Protein AF-A0AAW1JJ32-F1 (afdb_monomer_lite)

Sequence (176 aa):
MSKRIRRSDEEIRDAVEAVINQNLSVRKAAKDTGISKSLL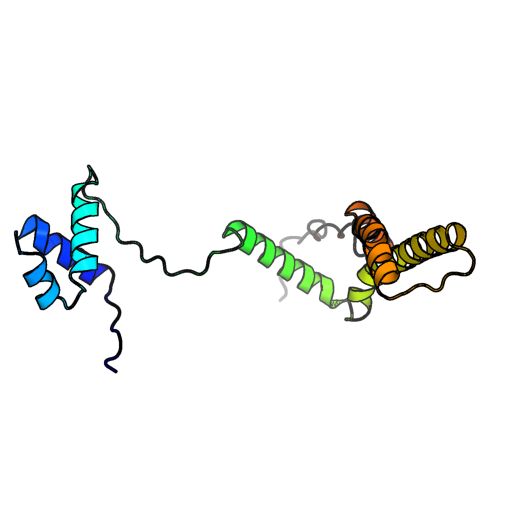ADLVKRFKNDPDNNFTYVRNIGNQKTFTTDQEKLLVSYLKITSKMCFGLTTIQTREPLDVAVYGPFKSRYKQAMNNWLTCNPGKTVTLYEVAEFVNPAFSESFKISTIYSGFQKTGIYPCPRPVETLQLKDGQNWD

Structure (mmCIF, N/CA/C/O backbone):
data_AF-A0AAW1JJ32-F1
#
_entry.id   AF-A0AAW1JJ32-F1
#
loop_
_atom_site.group_PDB
_atom_site.id
_atom_site.type_symbol
_atom_site.label_atom_id
_atom_site.label_alt_id
_atom_site.label_comp_id
_atom_site.label_asym_id
_atom_site.label_entity_id
_atom_site.label_seq_id
_atom_site.pdbx_PDB_ins_code
_atom_site.Cartn_x
_atom_site.Cartn_y
_atom_site.Cartn_z
_atom_site.occupancy
_atom_site.B_iso_or_equiv
_atom_site.auth_seq_id
_atom_site.auth_comp_id
_atom_site.auth_asym_id
_atom_site.auth_atom_id
_atom_site.pdbx_PDB_model_num
ATOM 1 N N . MET A 1 1 ? -34.135 11.928 13.007 1.00 48.22 1 MET A N 1
ATOM 2 C CA . MET A 1 1 ? -33.184 11.448 14.038 1.00 48.22 1 MET A CA 1
ATOM 3 C C . MET A 1 1 ? -32.503 12.650 14.670 1.00 48.22 1 MET A C 1
ATOM 5 O O . MET A 1 1 ? -32.076 13.523 13.926 1.00 48.22 1 MET A O 1
ATOM 9 N N . SER A 1 2 ? -32.423 12.724 16.004 1.00 69.31 2 SER A N 1
ATOM 10 C CA . SER A 1 2 ? -31.663 13.791 16.675 1.00 69.31 2 SER A CA 1
ATOM 11 C C . SER A 1 2 ? -30.189 13.711 16.268 1.00 69.31 2 SER A C 1
ATOM 13 O O . SER A 1 2 ? -29.611 12.620 16.226 1.00 69.31 2 SER A O 1
ATOM 15 N N . LYS A 1 3 ? -29.589 14.850 15.913 1.00 66.56 3 LYS A N 1
ATOM 16 C CA . LYS A 1 3 ? -28.184 14.918 15.503 1.00 66.56 3 LYS A CA 1
ATOM 17 C C . LYS A 1 3 ? -27.323 14.529 16.707 1.00 66.56 3 LYS A C 1
ATOM 19 O O . LYS A 1 3 ? -27.445 15.131 17.769 1.00 66.56 3 LYS A O 1
ATOM 24 N N . ARG A 1 4 ? -26.453 13.523 16.561 1.00 67.12 4 ARG A N 1
ATOM 25 C CA . ARG A 1 4 ? -25.478 13.174 17.608 1.00 67.12 4 ARG A CA 1
ATOM 26 C C . ARG A 1 4 ? -24.549 14.372 17.835 1.00 67.12 4 ARG A C 1
ATOM 28 O O . ARG A 1 4 ? -23.718 14.669 16.979 1.00 67.12 4 ARG A O 1
AT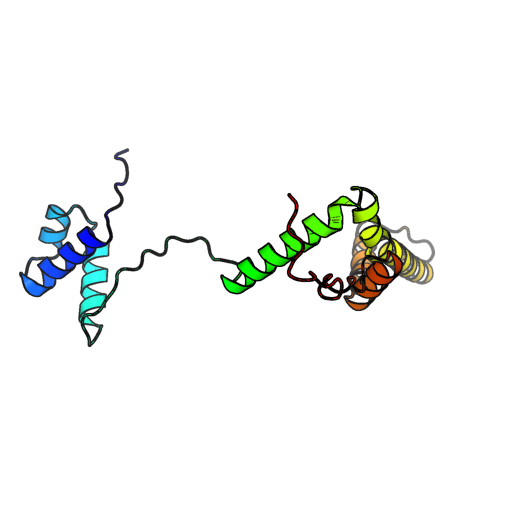OM 35 N N . ILE A 1 5 ? -24.708 15.053 18.966 1.00 79.31 5 ILE A N 1
ATOM 36 C CA . ILE A 1 5 ? -23.838 16.156 19.386 1.00 79.31 5 ILE A CA 1
ATOM 37 C C . ILE A 1 5 ? -22.554 15.554 19.958 1.00 79.31 5 ILE A C 1
ATOM 39 O O . ILE A 1 5 ? -22.601 14.688 20.832 1.00 79.31 5 ILE A O 1
ATOM 43 N N . ARG A 1 6 ? -21.404 15.988 19.435 1.00 78.12 6 ARG A N 1
ATOM 44 C CA . ARG A 1 6 ? -20.089 15.632 19.979 1.00 78.12 6 ARG A CA 1
ATOM 45 C C . ARG A 1 6 ? -19.749 16.611 21.095 1.00 78.12 6 ARG A C 1
ATOM 47 O O . ARG A 1 6 ? -19.836 17.813 20.875 1.00 78.12 6 ARG A O 1
ATOM 54 N N . ARG A 1 7 ? -19.364 16.078 22.251 1.00 84.00 7 ARG A N 1
ATOM 55 C CA . ARG A 1 7 ? -18.931 16.857 23.414 1.00 84.00 7 ARG A CA 1
ATOM 56 C C . ARG A 1 7 ? -17.440 17.165 23.336 1.00 84.00 7 ARG A C 1
ATOM 58 O O . ARG A 1 7 ? -16.696 16.399 22.707 1.00 84.00 7 ARG A O 1
ATOM 65 N N . SER A 1 8 ? -17.042 18.304 23.893 1.00 85.69 8 SER A N 1
ATOM 66 C CA . SER A 1 8 ? -15.641 18.722 23.942 1.00 85.69 8 SER A CA 1
ATOM 67 C C . SER A 1 8 ? -14.871 17.918 24.996 1.00 85.69 8 SER A C 1
ATOM 69 O O . SER A 1 8 ? -15.468 17.229 25.827 1.00 85.69 8 SER A O 1
ATOM 71 N N . ASP A 1 9 ? -13.539 17.943 24.928 1.00 84.88 9 ASP A N 1
ATOM 72 C CA . ASP A 1 9 ? -12.713 17.186 25.876 1.00 84.88 9 ASP A CA 1
ATOM 73 C C . ASP A 1 9 ? -12.750 17.827 27.274 1.00 84.88 9 ASP A C 1
ATOM 75 O O . ASP A 1 9 ? -12.646 17.125 28.280 1.00 84.88 9 ASP A O 1
ATOM 79 N N . GLU A 1 10 ? -12.980 19.141 27.336 1.00 87.00 10 GLU A N 1
ATOM 80 C CA . GLU A 1 10 ? -13.188 19.909 28.564 1.00 87.00 10 GLU A CA 1
ATOM 81 C C . GLU A 1 10 ? -14.497 19.502 29.253 1.00 87.00 10 GLU A C 1
ATOM 83 O O . GLU A 1 10 ? -14.471 19.094 30.410 1.00 87.00 10 GLU A O 1
ATOM 88 N N . GLU A 1 11 ? -15.620 19.468 28.522 1.00 88.56 11 GLU A N 1
ATOM 89 C CA . GLU A 1 11 ? -16.927 19.061 29.071 1.00 88.56 11 GLU A CA 1
ATOM 90 C C . GLU A 1 11 ? -16.899 17.642 29.668 1.00 88.56 11 GLU A C 1
ATOM 92 O O . GLU A 1 11 ? -17.582 17.342 30.649 1.00 88.56 11 GLU A O 1
ATOM 97 N N . ILE A 1 12 ? -16.123 16.740 29.060 1.00 88.69 12 ILE A N 1
ATOM 98 C CA . ILE A 1 12 ? -15.965 15.360 29.530 1.00 88.69 12 ILE A CA 1
ATOM 99 C C . ILE A 1 12 ? -15.105 15.309 30.797 1.00 88.69 12 ILE A C 1
ATOM 101 O O . ILE A 1 12 ? -15.407 14.522 31.697 1.00 88.69 12 ILE A O 1
ATOM 105 N N . ARG A 1 13 ? -14.058 16.140 30.882 1.00 88.44 13 ARG A N 1
ATOM 106 C CA . ARG A 1 13 ? -13.200 16.250 32.069 1.00 88.44 13 ARG A CA 1
ATOM 107 C C . ARG A 1 13 ? -13.993 16.779 33.266 1.00 88.44 13 ARG A C 1
ATOM 109 O O . ARG A 1 13 ? -13.994 16.123 34.307 1.00 88.44 13 ARG A O 1
ATOM 116 N N . ASP A 1 14 ? -14.740 17.864 33.084 1.00 89.44 14 ASP A N 1
ATOM 117 C CA . ASP A 1 14 ? -15.556 18.479 34.139 1.00 89.44 14 ASP A CA 1
ATOM 118 C C . ASP A 1 14 ? -16.593 17.490 34.698 1.00 89.44 14 ASP A C 1
ATOM 120 O O . ASP A 1 14 ? -16.814 17.395 35.907 1.00 89.44 14 ASP A O 1
ATOM 124 N N . ALA A 1 15 ? -17.196 16.677 33.823 1.00 90.44 15 ALA A N 1
ATOM 125 C CA . ALA A 1 15 ? -18.160 15.654 34.216 1.00 90.44 15 ALA A CA 1
ATOM 126 C C . ALA A 1 15 ? -17.548 14.554 35.102 1.00 90.44 15 ALA A C 1
ATOM 128 O O . ALA A 1 15 ? -18.209 14.059 36.019 1.00 90.44 15 ALA A O 1
ATOM 129 N N . VAL A 1 16 ? -16.308 14.140 34.820 1.00 89.81 16 VAL A N 1
ATOM 130 C CA . VAL A 1 16 ? -15.585 13.132 35.614 1.00 89.81 16 VAL A CA 1
ATOM 131 C C . VAL A 1 16 ? -15.190 13.714 36.968 1.00 89.81 16 VAL A C 1
ATOM 133 O O . VAL A 1 16 ? -15.389 13.063 37.996 1.00 89.81 16 VAL A O 1
ATOM 136 N N . GLU A 1 17 ? -14.706 14.955 36.979 1.00 88.19 17 GLU A N 1
ATOM 137 C CA . GLU A 1 17 ? -14.321 15.656 38.201 1.00 88.19 17 GLU A CA 1
ATOM 138 C C . GLU A 1 17 ? -15.514 15.845 39.147 1.00 88.19 17 GLU A C 1
ATOM 140 O O . GLU A 1 17 ? -15.420 15.558 40.341 1.00 88.19 17 GLU A O 1
ATOM 145 N N . ALA A 1 18 ? -16.681 16.212 38.615 1.00 89.69 18 ALA A N 1
ATOM 146 C CA . ALA A 1 18 ? -17.909 16.354 39.392 1.00 89.69 18 ALA A CA 1
ATOM 147 C C . ALA A 1 18 ? -18.360 15.030 40.056 1.00 89.69 18 ALA A C 1
ATOM 149 O O . ALA A 1 18 ? -18.949 15.031 41.138 1.00 89.69 18 ALA A O 1
ATOM 150 N N . VAL A 1 19 ? -18.060 13.873 39.457 1.00 89.88 19 VAL A N 1
ATOM 151 C CA . VAL A 1 19 ? -18.373 12.563 40.058 1.00 89.88 19 VAL A CA 1
ATOM 152 C C . VAL A 1 19 ? -17.399 12.201 41.183 1.00 89.88 19 VAL A C 1
ATOM 154 O O . VAL A 1 19 ? -17.819 11.620 42.182 1.00 89.88 19 VAL A O 1
ATOM 157 N N . ILE A 1 20 ? -16.113 12.520 41.030 1.00 85.94 20 ILE A N 1
ATOM 158 C CA . ILE A 1 20 ? -15.063 12.126 41.981 1.00 85.94 20 ILE A CA 1
ATOM 159 C C . ILE A 1 20 ? -14.988 13.113 43.150 1.00 85.94 20 ILE A C 1
ATOM 161 O O . ILE A 1 20 ? -15.044 12.690 44.302 1.00 85.94 20 ILE A O 1
ATOM 165 N N . ASN A 1 21 ? -14.925 14.413 42.858 1.00 84.19 21 ASN A N 1
ATOM 166 C CA . ASN A 1 21 ? -14.688 15.464 43.849 1.00 84.19 21 ASN A CA 1
ATOM 167 C C . ASN A 1 21 ? -15.985 15.935 44.521 1.00 84.19 21 ASN A C 1
ATOM 169 O O . ASN A 1 21 ? -15.999 16.189 45.722 1.00 84.19 21 ASN A O 1
ATOM 173 N N . GLN A 1 22 ? -17.093 16.024 43.773 1.00 81.19 22 GLN A N 1
ATOM 174 C CA . GLN A 1 22 ? -18.386 16.505 44.297 1.00 81.19 22 GLN A CA 1
ATOM 175 C C . GLN A 1 22 ? -19.335 15.362 44.708 1.00 81.19 22 GLN A C 1
ATOM 177 O O . GLN A 1 22 ? -20.484 15.607 45.077 1.00 81.19 22 GLN A O 1
ATOM 182 N N . ASN A 1 23 ? -18.863 14.109 44.648 1.00 82.25 23 ASN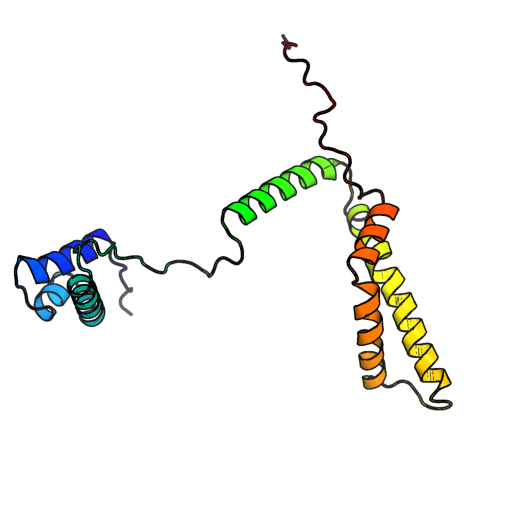 A N 1
ATOM 183 C CA . ASN A 1 23 ? -19.582 12.890 45.042 1.00 82.25 23 ASN A CA 1
ATOM 184 C C . ASN A 1 23 ? -20.966 12.720 44.369 1.00 82.25 23 ASN A C 1
ATOM 186 O O . ASN A 1 23 ? -21.901 12.144 44.936 1.00 82.25 23 ASN A O 1
ATOM 190 N N . LEU A 1 24 ? -21.128 13.239 43.146 1.00 85.38 24 LEU A N 1
ATOM 191 C CA . LEU A 1 24 ? -22.357 13.081 42.371 1.00 85.38 24 LEU A CA 1
ATOM 192 C C . LEU A 1 24 ? -22.483 11.653 41.832 1.00 85.38 24 LEU A C 1
ATOM 194 O O . LEU A 1 24 ? -21.525 11.042 41.362 1.00 85.38 24 LEU A O 1
ATOM 198 N N . SER A 1 25 ? -23.710 11.122 41.809 1.00 90.31 25 SER A N 1
ATOM 199 C CA . SER A 1 25 ? -23.947 9.832 41.154 1.00 90.31 25 SER A CA 1
ATOM 200 C C . SER A 1 25 ? -23.684 9.931 39.645 1.00 90.31 25 SER A C 1
ATOM 202 O O . SER A 1 25 ? -24.125 10.878 38.990 1.00 90.31 25 SER A O 1
ATOM 204 N N . VAL A 1 26 ? -23.063 8.897 39.064 1.00 90.88 26 VAL A N 1
ATOM 205 C CA . VAL A 1 26 ? -22.771 8.816 37.615 1.00 90.88 26 VAL A CA 1
ATOM 206 C C . VAL A 1 26 ? -24.021 9.065 36.761 1.00 90.88 26 VAL A C 1
ATOM 208 O O . VAL A 1 26 ? -23.949 9.657 35.690 1.00 90.88 26 VAL A O 1
ATOM 211 N N . ARG A 1 27 ? -25.199 8.634 37.235 1.00 91.31 27 ARG A N 1
ATOM 212 C CA . ARG A 1 27 ? -26.474 8.838 36.528 1.00 91.31 27 ARG A CA 1
ATOM 213 C C . ARG A 1 27 ? -26.903 10.306 36.508 1.00 91.31 27 ARG A C 1
ATOM 215 O O . ARG A 1 27 ? -27.434 10.747 35.495 1.00 91.31 27 ARG A O 1
ATOM 222 N N . LYS A 1 28 ? -26.684 11.033 37.608 1.00 93.62 28 LYS A N 1
ATOM 223 C CA . LYS A 1 28 ? -27.014 12.459 37.725 1.00 93.62 28 LYS A CA 1
ATOM 224 C C . LYS A 1 28 ? -26.086 13.289 36.838 1.00 93.62 28 LYS A C 1
ATOM 226 O O . LYS A 1 28 ? -26.570 13.956 35.936 1.00 93.62 28 LYS A O 1
ATOM 231 N N . ALA A 1 29 ? -24.775 13.095 36.973 1.00 92.00 29 ALA A N 1
ATOM 232 C CA . ALA A 1 29 ? -23.780 13.781 36.147 1.00 92.00 29 ALA A CA 1
ATOM 233 C C . ALA A 1 29 ? -23.978 13.528 34.638 1.00 92.00 29 ALA A C 1
ATOM 235 O O . ALA A 1 29 ? -23.895 14.455 33.836 1.00 92.00 29 ALA A O 1
ATOM 236 N N . ALA A 1 30 ? -24.320 12.297 34.238 1.00 92.12 30 ALA A N 1
ATOM 237 C CA . ALA A 1 30 ? -24.630 11.971 32.843 1.00 92.12 30 ALA A CA 1
ATOM 238 C C . ALA A 1 30 ? -25.894 12.679 32.321 1.00 92.12 30 ALA A C 1
ATOM 240 O O . ALA A 1 30 ? -25.940 13.094 31.164 1.00 92.12 30 ALA A O 1
ATOM 241 N N . LYS A 1 31 ? -26.924 12.823 33.165 1.00 91.25 31 LYS A N 1
ATOM 242 C CA . LYS A 1 31 ? -28.163 13.520 32.802 1.00 91.25 31 LYS A CA 1
ATOM 243 C C . LYS A 1 31 ? -27.930 15.024 32.648 1.00 91.25 31 LYS A C 1
ATOM 245 O O . LYS A 1 31 ? -28.420 15.599 31.683 1.00 91.25 31 LYS A O 1
ATOM 250 N N . ASP A 1 32 ? -27.158 15.612 33.557 1.00 89.19 32 ASP A N 1
ATOM 251 C CA . ASP A 1 32 ? -26.906 17.056 33.607 1.00 89.19 32 ASP A CA 1
ATOM 252 C C . ASP A 1 32 ? -26.001 17.510 32.448 1.00 89.19 32 ASP A C 1
ATOM 254 O O . ASP A 1 32 ? -26.262 18.519 31.799 1.00 89.19 32 ASP A O 1
ATOM 258 N N . THR A 1 33 ? -24.981 16.715 32.116 1.00 87.12 33 THR A N 1
ATOM 259 C CA . THR A 1 33 ? -24.036 17.013 31.020 1.00 87.12 33 THR A CA 1
ATOM 260 C C . THR A 1 33 ? -24.512 16.515 29.656 1.00 87.12 33 THR A C 1
ATOM 262 O O . THR A 1 33 ? -23.995 16.924 28.618 1.00 87.12 33 THR A O 1
ATOM 265 N N . GLY A 1 34 ? -25.494 15.610 29.620 1.00 86.94 34 GLY A N 1
ATOM 266 C CA . GLY A 1 34 ? -25.951 14.959 28.392 1.00 86.94 34 GLY A CA 1
ATOM 267 C C . GLY A 1 34 ? -24.905 14.035 27.752 1.00 86.94 34 GLY A C 1
ATOM 268 O O . GLY A 1 34 ? -24.981 13.776 26.548 1.00 86.94 34 GLY A O 1
ATOM 269 N N . ILE A 1 35 ? -23.924 13.556 28.525 1.00 87.88 35 ILE A N 1
ATOM 270 C CA . ILE A 1 35 ? -22.959 12.523 28.123 1.00 87.88 35 ILE A CA 1
ATOM 271 C C . ILE A 1 35 ? -23.566 11.142 28.401 1.00 87.88 35 ILE A C 1
ATOM 273 O O . ILE A 1 35 ? -24.288 10.939 29.375 1.00 87.88 35 ILE A O 1
ATOM 277 N N . SER A 1 36 ? -23.274 10.142 27.561 1.00 88.88 36 SER A N 1
ATOM 278 C CA . SER A 1 36 ? -23.768 8.785 27.814 1.00 88.88 36 SER A CA 1
ATOM 279 C C . SER A 1 36 ? -23.238 8.246 29.149 1.00 88.88 36 SER A C 1
ATOM 281 O O . SER A 1 36 ? -22.027 8.239 29.379 1.00 88.88 36 SER A O 1
ATOM 283 N N . LYS A 1 37 ? -24.132 7.719 29.992 1.00 92.44 37 LYS A N 1
ATOM 284 C CA . LYS A 1 37 ? -23.790 7.125 31.296 1.00 92.44 37 LYS A CA 1
ATOM 285 C C . LYS A 1 37 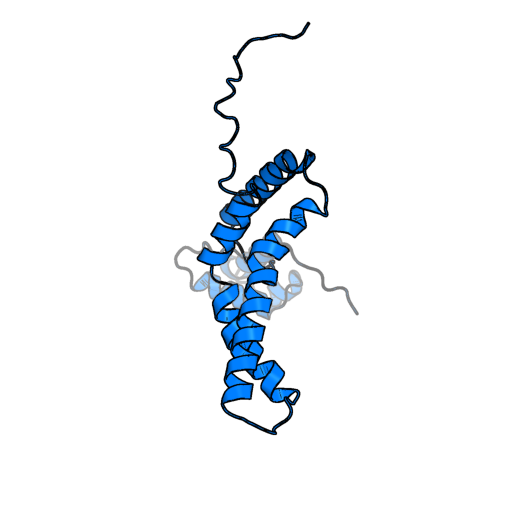? -22.691 6.058 31.198 1.00 92.44 37 LYS A C 1
ATOM 287 O O . LYS A 1 37 ? -21.865 5.971 32.098 1.00 92.44 37 LYS A O 1
ATOM 292 N N . SER A 1 38 ? -22.678 5.262 30.127 1.00 92.12 38 SER A N 1
ATOM 293 C CA . SER A 1 38 ? -21.655 4.231 29.907 1.00 92.12 38 SER A CA 1
ATOM 294 C C . SER A 1 38 ? -20.260 4.835 29.748 1.00 92.12 38 SER A C 1
ATOM 296 O O . SER A 1 38 ? -19.362 4.452 30.486 1.00 92.12 38 SER A O 1
ATOM 298 N N . LEU A 1 39 ? -20.105 5.846 28.881 1.00 90.12 39 LEU A N 1
ATOM 299 C CA . LEU A 1 39 ? -18.831 6.553 28.708 1.00 90.12 39 LEU A CA 1
ATOM 300 C C . LEU A 1 39 ? -18.344 7.157 30.031 1.00 90.12 39 LEU A C 1
ATOM 302 O O . LEU A 1 39 ? -17.200 6.946 30.408 1.00 90.12 39 LEU A O 1
ATOM 306 N N . LEU A 1 40 ? -19.215 7.860 30.762 1.00 91.25 40 LEU A N 1
ATOM 307 C CA . LEU A 1 40 ? -18.835 8.487 32.031 1.00 91.25 40 LEU A CA 1
ATOM 308 C C . LEU A 1 40 ? -18.412 7.449 33.087 1.00 91.25 40 LEU A C 1
ATOM 310 O O . LEU A 1 40 ? -17.429 7.655 33.791 1.00 91.25 40 LEU A O 1
ATOM 314 N N . ALA A 1 41 ? -19.115 6.316 33.173 1.00 92.69 41 ALA A N 1
ATOM 315 C CA . ALA A 1 41 ? -18.755 5.226 34.080 1.00 92.69 41 ALA A CA 1
ATOM 316 C C . ALA A 1 41 ? -17.385 4.616 33.740 1.00 92.69 41 ALA A C 1
ATOM 318 O O . ALA A 1 41 ? -16.580 4.378 34.641 1.00 92.69 41 ALA A O 1
ATOM 319 N N . ASP A 1 42 ? -17.113 4.395 32.452 1.00 91.31 42 ASP A N 1
ATOM 320 C CA . ASP A 1 42 ? -15.836 3.859 31.982 1.00 91.31 42 ASP A CA 1
ATOM 321 C C . ASP A 1 42 ? -14.680 4.825 32.264 1.00 91.31 42 ASP A C 1
ATOM 323 O O . ASP A 1 42 ? -13.613 4.394 32.700 1.00 91.31 42 ASP A O 1
ATOM 327 N N . LEU A 1 43 ? -14.891 6.130 32.064 1.00 89.75 43 LEU A N 1
ATOM 328 C CA . LEU A 1 43 ? -13.890 7.161 32.345 1.00 89.75 43 LEU A CA 1
ATOM 329 C C . LEU A 1 43 ? -13.584 7.268 33.840 1.00 89.75 43 LEU A C 1
ATOM 331 O O . LEU A 1 43 ? -12.418 7.250 34.216 1.00 89.75 43 LEU A O 1
ATOM 335 N N . VAL A 1 44 ? -14.608 7.289 34.698 1.00 90.12 44 VAL A N 1
ATOM 336 C CA . VAL A 1 44 ? -14.430 7.304 36.162 1.00 90.12 44 VAL A CA 1
ATOM 337 C C . VAL A 1 44 ? -13.698 6.048 36.640 1.00 90.12 44 VAL A C 1
ATOM 339 O O . VAL A 1 44 ? -12.854 6.126 37.529 1.00 90.12 44 VAL A O 1
ATOM 342 N N . LYS A 1 45 ? -13.983 4.882 36.044 1.00 90.38 45 LYS A N 1
ATOM 343 C CA . LYS A 1 45 ? -13.265 3.637 36.349 1.00 90.38 45 LYS A CA 1
ATOM 344 C C . LYS A 1 45 ? -11.783 3.730 35.978 1.00 90.38 45 LYS A C 1
ATOM 346 O O . LYS A 1 45 ? -10.950 3.298 36.764 1.00 90.38 45 LYS A O 1
ATOM 351 N N . ARG A 1 46 ? -11.459 4.279 34.803 1.00 87.12 46 ARG A N 1
ATOM 352 C CA . ARG A 1 46 ? -10.067 4.488 34.363 1.00 87.12 46 ARG A CA 1
ATOM 353 C C . ARG A 1 46 ? -9.341 5.459 35.289 1.00 87.12 46 ARG A C 1
ATOM 355 O O . ARG A 1 46 ? -8.285 5.115 35.792 1.00 87.12 46 ARG A O 1
ATOM 362 N N . PHE A 1 47 ? -9.979 6.583 35.608 1.00 86.12 47 PHE A N 1
ATOM 363 C CA . PHE A 1 47 ? -9.426 7.607 36.491 1.00 86.12 47 PHE A CA 1
ATOM 364 C C . PHE A 1 47 ? -9.081 7.063 37.884 1.00 86.12 47 PHE A C 1
ATOM 366 O O . PHE A 1 47 ? -8.015 7.348 38.402 1.00 86.12 47 PHE A O 1
ATOM 373 N N . LYS A 1 48 ? -9.945 6.222 38.472 1.00 85.19 48 LYS A N 1
ATOM 374 C CA . LYS A 1 48 ? -9.686 5.587 39.779 1.00 85.19 48 LYS A CA 1
ATOM 375 C C . LYS A 1 48 ? -8.560 4.549 39.766 1.00 85.19 48 LYS A C 1
ATOM 377 O O . LYS A 1 48 ? -8.046 4.219 40.828 1.00 85.19 48 LYS A O 1
ATOM 382 N N . ASN A 1 49 ? -8.248 3.985 38.602 1.00 84.88 49 ASN A N 1
ATOM 383 C CA . ASN A 1 49 ? -7.197 2.982 38.457 1.00 84.88 49 ASN A CA 1
ATOM 384 C C . ASN A 1 49 ? -5.822 3.613 38.189 1.00 84.88 49 ASN A C 1
ATOM 386 O O . ASN A 1 49 ? -4.817 2.936 38.390 1.00 84.88 49 ASN A O 1
ATOM 390 N N . ASP A 1 50 ? -5.774 4.871 37.739 1.00 81.00 50 ASP A N 1
ATOM 391 C CA . ASP A 1 50 ? -4.523 5.586 37.497 1.00 81.00 50 ASP A CA 1
ATOM 392 C C . ASP A 1 50 ? -3.984 6.172 38.819 1.00 81.00 50 ASP A C 1
ATOM 394 O O . ASP A 1 50 ? -4.681 6.955 39.468 1.00 81.00 50 ASP A O 1
ATOM 398 N N . PRO A 1 51 ? -2.750 5.833 39.238 1.00 72.06 51 PRO A N 1
ATOM 399 C CA . PRO A 1 51 ? -2.215 6.207 40.552 1.00 72.06 51 PRO A CA 1
ATOM 400 C C . PRO A 1 51 ? -2.014 7.719 40.739 1.00 72.06 51 PRO A C 1
ATOM 402 O O . PRO A 1 51 ? -2.120 8.210 41.859 1.00 72.06 51 PRO A O 1
ATOM 405 N N . ASP A 1 52 ? -1.784 8.458 39.649 1.00 74.88 52 ASP A N 1
ATOM 406 C CA . ASP A 1 52 ? -1.493 9.898 39.676 1.00 74.88 52 ASP A CA 1
ATOM 407 C C . ASP A 1 52 ? -2.710 10.782 39.347 1.00 74.88 52 ASP A C 1
ATOM 409 O O . ASP A 1 52 ? -2.567 11.996 39.210 1.00 74.88 52 ASP A O 1
ATOM 413 N N . ASN A 1 53 ? -3.909 10.202 39.162 1.00 68.06 53 ASN A N 1
ATOM 414 C CA . ASN A 1 53 ? -5.126 10.928 38.753 1.00 68.06 53 ASN A CA 1
ATOM 415 C C . ASN A 1 53 ? -4.949 11.820 37.496 1.00 68.06 53 ASN A C 1
ATOM 417 O O . ASN A 1 53 ? -5.706 12.762 37.271 1.00 68.06 53 ASN A O 1
ATOM 421 N N . ASN A 1 54 ? -3.960 11.532 36.643 1.00 68.44 54 ASN A N 1
ATOM 422 C CA . ASN A 1 54 ? -3.603 12.360 35.484 1.00 68.44 54 ASN A CA 1
ATOM 423 C C . ASN A 1 54 ? -4.240 11.863 34.170 1.00 68.44 54 ASN A C 1
ATOM 425 O O . ASN A 1 54 ? -3.704 12.056 33.073 1.00 68.44 54 ASN A O 1
ATOM 429 N N . PHE A 1 55 ? -5.370 11.157 34.258 1.00 69.75 55 PHE A N 1
ATOM 430 C CA . PHE A 1 55 ? -5.998 10.570 33.080 1.00 69.75 55 PHE A CA 1
ATOM 431 C C . PHE A 1 55 ? -6.399 11.662 32.080 1.00 69.75 55 PHE A C 1
ATOM 433 O O . PHE A 1 55 ? -7.202 12.554 32.367 1.00 69.75 55 PHE A O 1
ATOM 440 N N . THR A 1 56 ? -5.870 11.553 30.863 1.00 73.69 56 THR A N 1
ATOM 441 C CA . THR A 1 56 ? -6.223 12.434 29.750 1.00 73.69 56 THR A CA 1
ATOM 442 C C . THR A 1 56 ? -7.150 11.685 28.805 1.00 73.69 56 THR A C 1
ATOM 444 O O . THR A 1 56 ? -6.796 10.635 28.266 1.00 73.69 56 THR A O 1
ATOM 447 N N . TYR A 1 57 ? -8.353 12.215 28.584 1.00 76.81 57 TYR A N 1
ATOM 448 C CA . TYR A 1 57 ? -9.277 11.630 27.621 1.00 76.81 57 TYR A CA 1
ATOM 449 C C . TYR A 1 57 ? -8.759 11.850 26.196 1.00 76.81 57 TYR A C 1
ATOM 451 O O . TYR A 1 57 ? -8.796 12.962 25.676 1.00 76.81 57 TYR A O 1
ATOM 459 N N . VAL A 1 58 ? -8.282 10.780 25.558 1.00 73.25 58 VAL A N 1
ATOM 460 C CA . VAL A 1 58 ? -7.886 10.808 24.147 1.00 73.25 58 VAL A CA 1
ATOM 461 C C . VAL A 1 58 ? -8.984 10.163 23.322 1.00 73.25 58 VAL A C 1
ATOM 463 O O . VAL A 1 58 ? -9.229 8.955 23.391 1.00 73.25 58 VAL A O 1
ATOM 466 N N . ARG A 1 59 ? -9.651 10.976 22.506 1.00 72.56 59 ARG A N 1
ATOM 467 C CA . ARG A 1 59 ? -10.553 10.456 21.485 1.00 72.56 59 ARG A CA 1
ATOM 468 C C . ARG A 1 59 ? -9.697 9.782 20.418 1.00 72.56 59 ARG A C 1
ATOM 470 O O . ARG A 1 59 ? -8.815 10.416 19.846 1.00 72.56 59 ARG A O 1
ATOM 477 N N . ASN A 1 60 ? -9.974 8.515 20.115 1.00 71.94 60 ASN A N 1
ATOM 478 C CA . ASN A 1 60 ? -9.371 7.839 18.967 1.00 71.94 60 ASN A CA 1
ATOM 479 C C . ASN A 1 60 ? -10.003 8.378 17.669 1.00 71.94 60 ASN A C 1
ATOM 481 O O . ASN A 1 60 ? -10.838 7.730 17.041 1.00 71.94 60 ASN A O 1
ATOM 485 N N . ILE A 1 61 ? -9.690 9.634 17.347 1.00 67.69 61 ILE A N 1
ATOM 486 C CA . ILE A 1 61 ? -10.134 10.333 16.144 1.00 67.69 61 ILE A CA 1
ATOM 487 C C . ILE A 1 61 ? -8.957 10.310 15.190 1.00 67.69 61 ILE A C 1
ATOM 489 O O . ILE A 1 61 ? -8.122 11.209 15.156 1.00 67.69 61 ILE A O 1
ATOM 493 N N . GLY A 1 62 ? -8.884 9.234 14.428 1.00 62.72 62 GLY A N 1
ATOM 494 C CA . GLY A 1 62 ? -7.890 9.085 13.392 1.00 62.72 62 GLY A CA 1
ATOM 495 C C . GLY A 1 62 ? -8.175 7.840 12.583 1.00 62.72 62 GLY A C 1
ATOM 496 O O . GLY A 1 62 ? -8.627 6.826 13.112 1.00 62.72 62 GLY A O 1
ATOM 497 N N . ASN A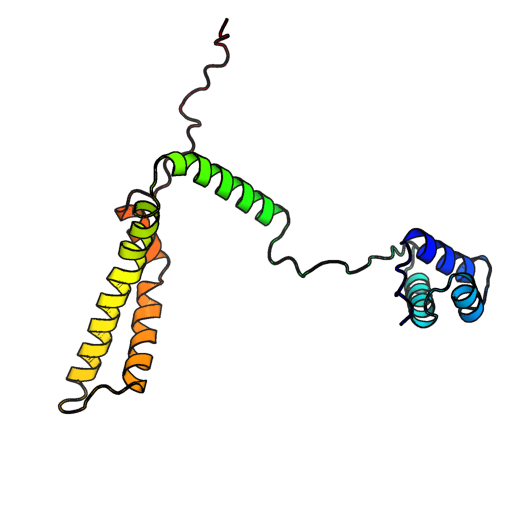 1 63 ? -7.890 7.920 11.291 1.00 70.69 63 ASN A N 1
ATOM 498 C CA . ASN A 1 63 ? -7.622 6.711 10.533 1.00 70.69 63 ASN A CA 1
ATOM 499 C C . ASN A 1 63 ? -6.289 6.148 11.038 1.00 70.69 63 ASN A C 1
ATOM 501 O O . ASN A 1 63 ? -5.414 6.918 11.449 1.00 70.69 63 ASN A O 1
ATOM 505 N N . GLN A 1 64 ? -6.119 4.827 11.006 1.00 70.50 64 GLN A N 1
ATOM 506 C CA . GLN A 1 64 ? -4.799 4.245 11.231 1.00 70.50 64 GLN A CA 1
ATOM 507 C C . GLN A 1 64 ? -3.830 4.866 10.223 1.00 70.50 64 GLN A C 1
ATOM 509 O O . GLN A 1 64 ? -4.021 4.743 9.012 1.00 70.50 64 GLN A O 1
ATOM 514 N N . LYS A 1 65 ? -2.829 5.592 10.725 1.00 77.50 65 LYS A N 1
ATOM 515 C CA . LYS A 1 65 ? -1.790 6.152 9.870 1.00 77.50 65 LYS A CA 1
ATOM 516 C C . LYS A 1 65 ? -0.906 5.005 9.405 1.00 77.50 65 LYS A C 1
ATOM 518 O O . LYS A 1 65 ? -0.346 4.288 10.230 1.00 77.50 65 LYS A O 1
ATOM 523 N N . THR A 1 66 ? -0.792 4.828 8.094 1.00 80.12 66 THR A N 1
ATOM 524 C CA . THR A 1 66 ? 0.112 3.835 7.497 1.00 80.12 66 THR A CA 1
ATOM 525 C C . THR A 1 66 ? 1.578 4.231 7.649 1.00 80.12 66 THR A C 1
ATOM 527 O O . THR A 1 66 ? 2.441 3.361 7.661 1.00 80.12 66 THR A O 1
ATOM 530 N N . PHE A 1 67 ? 1.858 5.530 7.786 1.00 82.12 67 PHE A N 1
ATOM 531 C CA . PHE A 1 67 ? 3.199 6.082 7.943 1.00 82.12 67 PHE A CA 1
ATOM 532 C C . PHE A 1 67 ? 3.320 6.887 9.238 1.00 82.12 67 PHE A C 1
ATOM 534 O O . PHE A 1 67 ? 2.357 7.497 9.708 1.00 82.12 67 PHE A O 1
ATOM 541 N N . THR A 1 68 ? 4.518 6.903 9.819 1.00 91.12 68 THR A N 1
ATOM 542 C CA . THR A 1 68 ? 4.841 7.820 10.917 1.00 91.12 68 THR A CA 1
ATOM 543 C C . THR A 1 68 ? 4.956 9.252 10.395 1.00 91.12 68 THR A C 1
ATOM 545 O O . THR A 1 68 ? 5.219 9.477 9.214 1.00 91.12 68 THR A O 1
ATOM 548 N N . THR A 1 69 ? 4.814 10.247 11.273 1.00 89.06 69 THR A N 1
ATOM 549 C CA . THR A 1 69 ? 4.925 11.669 10.894 1.00 89.06 69 THR A CA 1
ATOM 550 C C . THR A 1 69 ? 6.255 11.985 10.198 1.00 89.06 69 THR A C 1
ATOM 552 O O . THR A 1 69 ? 6.311 12.820 9.298 1.00 89.06 69 THR A O 1
ATOM 555 N N . ASP A 1 70 ? 7.335 11.306 10.586 1.00 88.62 70 ASP A N 1
ATOM 556 C CA . ASP A 1 70 ? 8.653 11.506 9.982 1.00 88.62 70 ASP A CA 1
ATOM 557 C C . ASP A 1 70 ? 8.762 10.846 8.604 1.00 88.62 70 ASP A C 1
ATOM 559 O O . ASP A 1 70 ? 9.329 11.437 7.685 1.00 88.62 70 ASP A O 1
ATOM 563 N N . GLN A 1 71 ? 8.141 9.677 8.414 1.00 82.56 71 GLN A N 1
ATOM 564 C CA . GLN A 1 71 ? 8.009 9.050 7.096 1.00 82.56 71 GLN A CA 1
ATOM 565 C C . GLN A 1 71 ? 7.155 9.902 6.149 1.00 82.56 71 GLN A C 1
ATOM 567 O O . GLN A 1 71 ? 7.511 10.062 4.984 1.00 82.56 71 GLN A O 1
ATOM 572 N N . GLU A 1 72 ? 6.069 10.503 6.644 1.00 86.50 72 GLU A N 1
ATOM 573 C CA . GLU A 1 72 ? 5.242 11.437 5.869 1.00 86.50 72 GLU A CA 1
ATOM 574 C C . GLU A 1 72 ? 6.065 12.655 5.419 1.00 86.50 72 GLU A C 1
ATOM 576 O O . GLU A 1 72 ? 6.028 13.031 4.247 1.00 86.50 72 GLU A O 1
ATOM 581 N N . LYS A 1 73 ? 6.878 13.239 6.313 1.00 89.69 73 LYS A N 1
ATOM 582 C CA . LYS A 1 73 ? 7.780 14.354 5.971 1.00 89.69 73 LYS A CA 1
ATOM 583 C C . LYS A 1 73 ? 8.833 13.955 4.937 1.00 89.69 73 LYS A C 1
ATOM 585 O O . LYS A 1 73 ? 9.086 14.731 4.014 1.00 89.69 73 LYS A O 1
ATOM 590 N N . LEU A 1 74 ? 9.422 12.765 5.074 1.00 83.06 74 LEU A N 1
ATOM 591 C CA . LEU A 1 74 ? 10.388 12.222 4.117 1.00 83.06 74 LEU A CA 1
ATOM 592 C C . LEU A 1 74 ? 9.751 12.017 2.735 1.00 83.06 74 LEU A C 1
ATOM 594 O O . LEU A 1 74 ? 10.347 12.351 1.714 1.00 83.06 74 LEU A O 1
ATOM 598 N N . LEU A 1 75 ? 8.517 11.514 2.688 1.00 74.50 75 LEU A N 1
ATOM 599 C CA . LEU A 1 75 ? 7.793 11.334 1.435 1.00 74.50 75 LEU A CA 1
ATOM 600 C C . LEU A 1 75 ? 7.471 12.685 0.778 1.00 74.50 75 LEU A C 1
ATOM 602 O O . LEU A 1 75 ? 7.639 12.847 -0.429 1.00 74.50 75 LEU A O 1
ATOM 606 N N . VAL A 1 76 ? 7.065 13.682 1.569 1.00 82.81 76 VAL A N 1
ATOM 607 C CA . VAL A 1 76 ? 6.797 15.045 1.084 1.00 82.81 76 VAL A CA 1
ATOM 608 C C . VAL A 1 76 ? 8.059 15.701 0.525 1.00 82.81 76 VAL A C 1
ATOM 610 O O . VAL A 1 76 ? 7.994 16.343 -0.526 1.00 82.81 76 VAL A O 1
ATOM 613 N N . SER A 1 77 ? 9.206 15.564 1.197 1.00 84.81 77 SER A N 1
ATOM 614 C CA . SER A 1 77 ? 10.468 16.109 0.688 1.00 84.81 77 SER A CA 1
ATOM 615 C C . SER A 1 77 ? 10.876 15.417 -0.612 1.00 84.81 77 SER A C 1
ATOM 617 O O . SER A 1 77 ? 11.176 16.104 -1.588 1.00 84.81 77 SER A O 1
ATOM 619 N N . TYR A 1 78 ? 10.776 14.088 -0.671 1.00 74.62 78 TYR A N 1
ATOM 620 C CA . TYR A 1 78 ? 11.039 13.306 -1.877 1.00 74.62 78 TYR A CA 1
ATOM 621 C C . TYR A 1 78 ? 10.153 13.734 -3.059 1.00 74.62 78 TYR A C 1
ATOM 623 O O . TYR A 1 78 ? 10.659 13.974 -4.155 1.00 74.62 78 TYR A O 1
ATOM 631 N N . LEU A 1 79 ? 8.846 13.920 -2.848 1.00 71.75 79 LEU A N 1
ATOM 632 C CA . LEU A 1 79 ? 7.916 14.372 -3.893 1.00 71.75 79 LEU A CA 1
ATOM 633 C C . LEU A 1 79 ? 8.219 15.793 -4.389 1.00 71.75 79 LEU A C 1
ATOM 635 O O . LEU A 1 79 ? 8.122 16.071 -5.581 1.00 71.75 79 LEU A O 1
ATOM 639 N N . LYS A 1 80 ? 8.629 16.704 -3.501 1.00 79.25 80 LYS A N 1
ATOM 640 C CA . LYS A 1 80 ? 9.046 18.061 -3.894 1.00 79.25 80 LYS A CA 1
ATOM 641 C C . LYS A 1 80 ? 10.342 18.049 -4.699 1.00 79.25 80 LYS A C 1
ATOM 643 O O . LYS A 1 80 ? 10.459 18.786 -5.674 1.00 79.25 80 LYS A O 1
ATOM 648 N N . ILE A 1 81 ? 11.307 17.230 -4.284 1.00 75.31 81 ILE A N 1
ATOM 649 C CA . ILE A 1 81 ? 12.589 17.062 -4.972 1.00 75.31 81 ILE A CA 1
ATOM 650 C C . ILE A 1 81 ? 12.349 16.484 -6.369 1.00 75.31 81 ILE A C 1
ATOM 652 O O . ILE A 1 81 ? 12.771 17.082 -7.354 1.00 75.31 81 ILE A O 1
ATOM 656 N N . THR A 1 82 ? 11.596 15.388 -6.464 1.00 61.62 82 THR A N 1
ATOM 657 C CA . THR A 1 82 ? 11.248 14.766 -7.748 1.00 61.62 82 THR A CA 1
ATOM 658 C C . THR A 1 82 ? 10.425 15.699 -8.626 1.00 61.62 82 THR A C 1
ATOM 660 O O . THR A 1 82 ? 10.755 15.840 -9.789 1.00 61.62 82 THR A O 1
ATOM 663 N N . SER A 1 83 ? 9.439 16.432 -8.098 1.00 70.44 83 SER A N 1
ATOM 664 C CA . SER A 1 83 ? 8.694 17.434 -8.877 1.00 70.44 83 SER A CA 1
ATOM 665 C C . SER A 1 83 ? 9.607 18.517 -9.460 1.00 70.44 83 SER A C 1
ATOM 667 O O . SER A 1 83 ? 9.469 18.848 -10.634 1.00 70.44 83 SER A O 1
ATOM 669 N N . LYS A 1 84 ? 10.572 19.024 -8.678 1.00 71.44 84 LYS A N 1
ATOM 670 C CA . LYS A 1 84 ? 11.571 19.996 -9.149 1.00 71.44 84 LYS A CA 1
ATOM 671 C C . LYS A 1 84 ? 12.522 19.409 -10.198 1.00 71.44 84 LYS A C 1
ATOM 673 O O . LYS A 1 84 ? 12.902 20.115 -11.124 1.00 71.44 84 LYS A O 1
ATOM 678 N N . MET A 1 85 ? 12.879 18.130 -10.075 1.00 66.25 85 MET A N 1
ATOM 679 C CA . MET A 1 85 ? 13.680 17.403 -11.070 1.00 66.25 85 MET A CA 1
ATOM 680 C C . MET A 1 85 ? 12.885 17.114 -12.352 1.00 66.25 85 MET A C 1
ATOM 682 O O . MET A 1 85 ? 13.418 17.189 -13.455 1.00 66.25 85 MET A O 1
ATOM 686 N N . CYS A 1 86 ? 11.598 16.797 -12.217 1.00 57.47 86 CYS A N 1
ATOM 687 C CA . CYS A 1 86 ? 10.721 16.365 -13.298 1.00 57.47 86 CYS A CA 1
ATOM 688 C C . CYS A 1 86 ? 10.143 17.516 -14.132 1.00 57.47 86 CYS A C 1
ATOM 690 O O . CYS A 1 86 ? 9.418 17.231 -15.080 1.00 57.47 86 CYS A O 1
ATOM 692 N N . PHE A 1 87 ? 10.512 18.782 -13.893 1.00 58.34 87 PHE A N 1
ATOM 693 C CA . PHE A 1 87 ? 10.228 19.860 -14.858 1.00 58.34 87 PHE A CA 1
ATOM 694 C C . PHE A 1 87 ? 10.913 19.648 -16.230 1.00 58.34 87 PHE A C 1
ATOM 696 O O . PHE A 1 87 ? 10.682 20.437 -17.142 1.00 58.34 87 PHE A O 1
ATOM 703 N N . GLY A 1 88 ? 11.697 18.573 -16.409 1.00 61.75 88 GLY A N 1
ATOM 704 C CA . GLY A 1 88 ? 12.253 18.137 -17.696 1.00 61.75 88 GLY A CA 1
ATOM 705 C C . GLY A 1 88 ? 11.818 16.752 -18.203 1.00 61.75 88 GLY A C 1
ATOM 706 O O . GLY A 1 88 ? 12.303 16.351 -19.257 1.00 61.75 88 GLY A O 1
ATOM 707 N N . LEU A 1 89 ? 10.946 16.007 -17.502 1.00 62.81 89 LEU A N 1
ATOM 708 C CA . LEU A 1 89 ? 10.512 14.669 -17.941 1.00 62.81 89 LEU A CA 1
ATOM 709 C C . LEU A 1 89 ? 9.036 14.664 -18.340 1.00 62.81 89 LEU A C 1
ATOM 711 O O . LEU A 1 89 ? 8.149 14.969 -17.546 1.00 62.81 89 LEU A O 1
ATOM 715 N N . THR A 1 90 ? 8.770 14.263 -19.577 1.00 72.81 90 THR A N 1
ATOM 716 C CA . THR A 1 90 ? 7.409 14.045 -20.075 1.00 72.81 90 THR A CA 1
ATOM 717 C C . THR A 1 90 ? 6.794 12.780 -19.468 1.00 72.81 90 THR A C 1
ATOM 719 O O . THR A 1 90 ? 7.492 11.873 -19.013 1.00 72.81 90 THR A O 1
ATOM 722 N N . THR A 1 91 ? 5.466 12.668 -19.513 1.00 69.88 91 THR A N 1
ATOM 723 C CA . THR A 1 91 ? 4.715 11.465 -19.101 1.00 69.88 91 THR A CA 1
ATOM 724 C C . THR A 1 91 ? 5.133 10.184 -19.827 1.00 69.88 91 THR A C 1
ATOM 726 O O . THR A 1 91 ? 4.868 9.092 -19.331 1.00 69.88 91 THR A O 1
ATOM 729 N N . ILE A 1 92 ? 5.767 10.297 -20.996 1.00 77.62 92 ILE A N 1
ATOM 730 C CA . ILE A 1 92 ? 6.329 9.160 -21.732 1.00 77.62 92 ILE A CA 1
ATOM 731 C C . ILE A 1 92 ? 7.636 8.717 -21.065 1.00 77.62 92 ILE A C 1
ATOM 733 O O . ILE A 1 92 ? 7.774 7.552 -20.700 1.00 77.62 92 ILE A O 1
ATOM 737 N N . GLN A 1 93 ? 8.541 9.660 -20.801 1.00 71.88 93 GLN A N 1
ATOM 738 C CA . GLN A 1 93 ? 9.850 9.383 -20.201 1.00 71.88 93 GLN A CA 1
ATOM 739 C C . GLN A 1 93 ? 9.749 8.839 -18.771 1.00 71.88 93 GLN A C 1
ATOM 741 O O . GLN A 1 93 ? 10.564 8.024 -18.352 1.00 71.88 93 GLN A O 1
ATOM 746 N N . THR A 1 94 ? 8.718 9.221 -18.013 1.00 70.94 94 THR A N 1
ATOM 747 C CA . THR A 1 94 ? 8.487 8.658 -16.671 1.00 70.94 94 THR A CA 1
ATOM 748 C C . THR A 1 94 ? 8.002 7.206 -16.694 1.00 70.94 94 THR A C 1
ATOM 750 O O . THR A 1 94 ? 8.089 6.521 -15.675 1.00 70.94 94 THR A O 1
ATOM 753 N N . ARG A 1 95 ? 7.515 6.711 -17.840 1.00 79.50 95 ARG A N 1
ATOM 754 C CA . ARG A 1 95 ? 7.044 5.327 -18.017 1.00 79.50 95 ARG A CA 1
ATOM 755 C C . ARG A 1 95 ? 8.111 4.393 -18.587 1.00 79.50 95 ARG A C 1
ATOM 757 O O . ARG A 1 95 ? 8.036 3.194 -18.328 1.00 79.50 95 ARG A O 1
ATOM 764 N N . GLU A 1 96 ? 9.135 4.923 -19.254 1.00 82.81 96 GLU A N 1
ATOM 765 C CA . GLU A 1 96 ? 10.271 4.147 -19.778 1.00 82.81 96 GLU A CA 1
ATOM 766 C C . GLU A 1 96 ? 10.941 3.222 -18.738 1.00 82.81 96 GLU A C 1
ATOM 768 O O . GLU A 1 96 ? 11.217 2.064 -19.067 1.00 82.81 96 GLU A O 1
ATOM 773 N N . PRO A 1 97 ? 11.157 3.630 -17.469 1.00 83.12 97 PRO A N 1
ATOM 774 C CA . PRO A 1 97 ? 11.749 2.749 -16.463 1.00 83.12 97 PRO A CA 1
ATOM 775 C C . PRO A 1 97 ? 10.879 1.536 -16.180 1.00 83.12 97 PRO A C 1
ATOM 777 O O . PRO A 1 97 ? 11.407 0.460 -15.938 1.00 83.12 97 PRO A O 1
ATOM 780 N N . LEU A 1 98 ? 9.555 1.679 -16.228 1.00 84.31 98 LEU A N 1
ATOM 781 C CA . LEU A 1 98 ? 8.634 0.569 -16.009 1.00 84.31 98 LEU A CA 1
ATOM 782 C C . LEU A 1 98 ? 8.703 -0.433 -17.171 1.00 84.31 98 LEU A C 1
ATOM 784 O O . LEU A 1 98 ? 8.724 -1.646 -16.946 1.00 84.31 98 LEU A O 1
ATOM 788 N N . ASP A 1 99 ? 8.819 0.068 -18.402 1.00 87.12 99 ASP A N 1
ATOM 789 C CA . ASP A 1 99 ? 9.006 -0.765 -19.591 1.00 87.12 99 ASP A CA 1
ATOM 790 C C . ASP A 1 99 ? 10.326 -1.550 -19.545 1.00 87.12 99 ASP A C 1
ATOM 792 O O . ASP A 1 99 ? 10.337 -2.757 -19.810 1.00 87.12 99 ASP A O 1
ATOM 796 N N . VAL A 1 100 ? 11.423 -0.907 -19.136 1.00 85.81 100 VAL A N 1
ATOM 797 C CA . VAL A 1 100 ? 12.761 -1.522 -19.080 1.00 85.81 100 VAL A CA 1
ATOM 798 C C . VAL A 1 100 ? 12.945 -2.426 -17.857 1.00 85.81 100 VAL A C 1
ATOM 800 O O . VAL A 1 100 ? 13.518 -3.510 -17.971 1.00 85.81 100 VAL A O 1
ATOM 803 N N . ALA A 1 101 ? 12.481 -1.997 -16.684 1.00 87.06 101 ALA A N 1
ATOM 804 C CA . ALA A 1 101 ? 12.705 -2.688 -15.417 1.00 87.06 101 ALA A CA 1
ATOM 805 C C . ALA A 1 101 ? 11.729 -3.839 -15.173 1.00 87.06 101 ALA A C 1
ATOM 807 O O . ALA A 1 101 ? 12.099 -4.834 -14.555 1.00 87.06 101 ALA A O 1
ATOM 808 N N . VAL A 1 102 ? 10.478 -3.697 -15.615 1.00 88.00 102 VAL A N 1
ATOM 809 C CA . VAL A 1 102 ? 9.396 -4.608 -15.230 1.00 88.00 102 VAL A CA 1
ATOM 810 C C . VAL A 1 102 ? 8.843 -5.334 -16.445 1.00 88.00 102 VAL A C 1
ATOM 812 O O . VAL A 1 102 ? 8.922 -6.560 -16.501 1.00 88.00 102 VAL A O 1
ATOM 815 N N . TYR A 1 103 ? 8.321 -4.616 -17.443 1.00 90.06 103 TYR A N 1
ATOM 816 C CA . TYR A 1 103 ? 7.577 -5.261 -18.528 1.00 90.06 103 TYR A CA 1
ATOM 817 C C . TYR A 1 103 ? 8.457 -6.070 -19.483 1.00 90.06 103 TYR A C 1
ATOM 819 O O . TYR A 1 103 ? 8.076 -7.180 -19.862 1.00 90.06 103 TYR A O 1
ATOM 827 N N . GLY A 1 104 ? 9.629 -5.559 -19.864 1.00 91.00 104 GLY A N 1
ATOM 828 C CA . GLY A 1 104 ? 10.585 -6.288 -20.701 1.00 91.00 104 GLY A CA 1
ATOM 829 C C . GLY A 1 104 ? 11.035 -7.608 -20.056 1.00 91.00 104 GLY A C 1
ATOM 830 O O . GLY A 1 104 ? 10.840 -8.675 -20.651 1.00 91.00 104 GLY A O 1
ATOM 831 N N . PRO A 1 105 ? 11.573 -7.573 -18.821 1.00 92.25 105 PRO A N 1
ATOM 832 C CA . PRO A 1 105 ? 11.943 -8.774 -18.080 1.00 92.25 105 PRO A CA 1
ATOM 833 C C . PRO A 1 105 ? 10.766 -9.726 -17.862 1.00 92.25 105 PRO A C 1
ATOM 835 O O . PRO A 1 105 ? 10.907 -10.916 -18.135 1.00 92.25 105 PRO A O 1
ATOM 838 N N . PHE A 1 106 ? 9.596 -9.221 -17.459 1.00 94.62 106 PHE A N 1
ATOM 839 C CA . PHE A 1 106 ? 8.405 -10.043 -17.235 1.00 94.62 106 PHE A CA 1
ATOM 840 C C . PHE A 1 106 ? 7.994 -10.821 -18.490 1.00 94.62 106 PHE A C 1
ATOM 842 O O . PHE A 1 106 ? 7.851 -12.039 -18.430 1.00 94.62 106 PHE A O 1
ATOM 849 N N . LYS A 1 107 ? 7.883 -10.159 -19.652 1.00 93.88 107 LYS A N 1
ATOM 850 C CA . LYS A 1 107 ? 7.541 -10.821 -20.927 1.00 93.88 107 LYS A CA 1
ATOM 851 C C . LYS A 1 107 ? 8.554 -11.904 -21.297 1.00 93.88 107 LYS A C 1
ATOM 853 O O . LYS A 1 107 ? 8.168 -12.977 -21.756 1.00 93.88 107 LYS A O 1
ATOM 858 N N . SER A 1 108 ? 9.844 -11.634 -21.084 1.00 94.56 108 SER A N 1
ATOM 859 C CA . SER A 1 108 ? 10.917 -12.596 -21.351 1.00 94.56 108 SER A CA 1
ATOM 860 C C . SER A 1 108 ? 10.810 -13.833 -20.453 1.00 94.56 108 SER A C 1
ATOM 862 O O . SER A 1 108 ? 10.833 -14.956 -20.955 1.00 94.56 108 SER A O 1
ATOM 864 N N . ARG A 1 109 ? 10.622 -13.647 -19.140 1.00 94.38 109 ARG A N 1
ATOM 865 C CA . ARG A 1 109 ? 10.494 -14.759 -18.181 1.00 94.38 109 ARG A CA 1
ATOM 866 C C . ARG A 1 109 ? 9.193 -15.533 -18.351 1.00 94.38 109 ARG A C 1
ATOM 868 O O . ARG A 1 109 ? 9.212 -16.757 -18.308 1.00 94.38 109 ARG A O 1
ATOM 875 N N . TYR A 1 110 ? 8.094 -14.848 -18.649 1.00 96.44 110 TYR A N 1
ATOM 876 C CA . TYR A 1 110 ? 6.826 -15.489 -18.988 1.00 96.44 110 TYR A CA 1
ATOM 877 C C . TYR A 1 110 ? 6.966 -16.377 -20.231 1.00 96.44 110 TYR A C 1
ATOM 879 O O . TYR A 1 110 ? 6.562 -17.538 -20.218 1.00 96.44 110 TYR A O 1
ATOM 887 N N . LYS A 1 111 ? 7.620 -15.873 -21.289 1.00 95.69 111 LYS A N 1
ATOM 888 C CA . LYS A 1 111 ? 7.913 -16.660 -22.497 1.00 95.69 111 LYS A CA 1
ATOM 889 C C . LYS A 1 111 ? 8.761 -17.896 -22.179 1.00 95.69 111 LYS A C 1
ATOM 891 O O . LYS A 1 111 ? 8.510 -18.955 -22.742 1.00 95.69 111 LYS A O 1
ATOM 896 N N . GLN A 1 112 ? 9.738 -17.780 -21.278 1.00 95.19 112 GLN A N 1
ATOM 897 C CA . GLN A 1 112 ? 10.549 -18.918 -20.831 1.00 95.19 112 GLN A CA 1
ATOM 898 C C . GLN A 1 112 ? 9.712 -19.954 -20.072 1.00 95.19 112 GLN A C 1
ATOM 900 O O . GLN A 1 112 ? 9.772 -21.131 -20.412 1.00 95.19 112 GLN A O 1
ATOM 905 N N . ALA A 1 113 ? 8.893 -19.528 -19.107 1.00 95.50 113 ALA A N 1
ATOM 906 C CA . ALA A 1 113 ? 8.017 -20.421 -18.347 1.00 95.50 113 ALA A CA 1
ATOM 907 C C . ALA A 1 113 ? 7.043 -21.181 -19.263 1.00 95.50 113 ALA A C 1
ATOM 909 O O . ALA A 1 113 ? 6.929 -22.403 -19.172 1.00 95.50 113 ALA A O 1
ATOM 910 N N . MET A 1 114 ? 6.423 -20.473 -20.210 1.00 94.94 114 MET A N 1
ATOM 911 C CA . MET A 1 114 ? 5.526 -21.072 -21.196 1.00 94.94 114 MET A CA 1
ATOM 912 C C . MET A 1 114 ? 6.256 -22.071 -22.106 1.00 94.94 114 MET A C 1
ATOM 914 O O . MET A 1 114 ? 5.765 -23.176 -22.322 1.00 94.94 114 MET A O 1
ATOM 918 N N . ASN A 1 115 ? 7.441 -21.720 -22.617 1.00 94.81 115 ASN A N 1
ATOM 919 C CA . ASN A 1 115 ? 8.231 -22.617 -23.464 1.00 94.81 115 ASN A CA 1
ATOM 920 C C . ASN A 1 115 ? 8.646 -23.893 -22.720 1.00 94.81 115 ASN A C 1
ATOM 922 O O . ASN A 1 115 ? 8.522 -24.979 -23.279 1.00 94.81 115 ASN A O 1
ATOM 926 N N . ASN A 1 116 ? 9.078 -23.773 -21.462 1.00 94.81 116 ASN A N 1
ATOM 927 C CA . ASN A 1 116 ? 9.437 -24.921 -20.628 1.00 94.81 116 ASN A CA 1
ATOM 928 C C . ASN A 1 116 ? 8.238 -25.860 -20.427 1.00 94.81 116 ASN A C 1
ATOM 930 O O . ASN A 1 116 ? 8.370 -27.081 -20.515 1.00 94.81 116 ASN A O 1
ATOM 934 N N . TRP A 1 117 ? 7.047 -25.300 -20.203 1.00 95.31 117 TRP A N 1
ATOM 935 C CA . TRP A 1 117 ? 5.834 -26.103 -20.080 1.00 95.31 117 TRP A CA 1
ATOM 936 C C . TRP A 1 117 ? 5.478 -26.815 -21.389 1.00 95.31 117 TRP A C 1
ATOM 938 O O . TRP A 1 117 ? 5.176 -28.008 -21.361 1.00 95.31 117 TRP A O 1
ATOM 948 N N . LEU A 1 118 ? 5.575 -26.122 -22.531 1.00 95.19 118 LEU A N 1
ATOM 949 C CA . LEU A 1 118 ? 5.305 -26.691 -23.856 1.00 95.19 118 LEU A CA 1
ATOM 950 C C . LEU A 1 118 ? 6.265 -27.835 -24.204 1.00 95.19 118 LEU A C 1
ATOM 952 O O . LEU A 1 118 ? 5.833 -28.836 -24.772 1.00 95.19 118 LEU A O 1
ATOM 956 N N . THR A 1 119 ? 7.543 -27.736 -23.822 1.00 94.50 119 THR A N 1
ATOM 957 C CA . THR A 1 119 ? 8.511 -28.828 -24.026 1.00 94.50 119 THR A CA 1
ATOM 958 C C . THR A 1 119 ? 8.194 -30.065 -23.188 1.00 94.50 119 THR A C 1
ATOM 960 O O . THR A 1 119 ? 8.445 -31.181 -23.632 1.00 94.50 119 THR A O 1
ATOM 963 N N . CYS A 1 120 ? 7.603 -29.883 -22.005 1.00 92.69 120 CYS A N 1
ATOM 964 C CA . CYS A 1 120 ? 7.205 -30.983 -21.124 1.00 92.69 120 CYS A CA 1
ATOM 965 C C . CYS A 1 120 ? 5.815 -31.553 -21.458 1.00 92.69 120 CYS A C 1
ATOM 967 O O . CYS A 1 120 ? 5.472 -32.640 -20.997 1.00 92.69 120 CYS A O 1
ATOM 969 N N . ASN A 1 121 ? 5.008 -30.837 -22.247 1.00 93.25 121 ASN A N 1
ATOM 970 C CA . ASN A 1 121 ? 3.623 -31.187 -22.569 1.00 93.25 121 ASN A CA 1
ATOM 971 C C . ASN A 1 121 ? 3.354 -31.138 -24.086 1.00 93.25 121 ASN A C 1
ATOM 973 O O . ASN A 1 121 ? 2.538 -30.332 -24.545 1.00 93.25 121 ASN A O 1
ATOM 977 N N . PRO A 1 122 ? 4.005 -32.000 -24.887 1.00 94.00 122 PRO A N 1
ATOM 978 C CA . PRO A 1 122 ? 3.797 -32.018 -26.330 1.00 94.00 122 PRO A CA 1
ATOM 979 C C . PRO A 1 122 ? 2.338 -32.356 -26.676 1.00 94.00 122 PRO A C 1
ATOM 981 O O . PRO A 1 122 ? 1.741 -33.267 -26.105 1.00 94.00 122 PRO A O 1
ATOM 984 N N . GLY A 1 123 ? 1.758 -31.612 -27.621 1.00 91.25 123 GLY A N 1
ATOM 985 C CA . GLY A 1 123 ? 0.394 -31.839 -28.117 1.00 91.25 123 GLY A CA 1
ATOM 986 C C . GLY A 1 123 ? -0.734 -31.331 -27.211 1.00 91.25 123 GLY A C 1
ATOM 987 O O . GLY A 1 123 ? -1.898 -31.457 -27.585 1.00 91.25 123 GLY A O 1
ATOM 988 N N . LYS A 1 124 ? -0.425 -30.731 -26.054 1.00 92.56 124 LYS A N 1
ATOM 989 C CA . LYS A 1 124 ? -1.427 -30.084 -25.195 1.00 92.56 124 LYS A CA 1
ATOM 990 C C . LYS A 1 124 ? -1.513 -28.588 -25.488 1.00 92.56 124 LYS A C 1
ATOM 992 O O . LYS A 1 124 ? -0.500 -27.916 -25.668 1.00 92.56 124 LYS A O 1
ATOM 997 N N . THR A 1 125 ? -2.730 -28.057 -25.504 1.00 92.00 125 THR A N 1
ATOM 998 C CA . THR A 1 125 ? -2.975 -26.614 -25.601 1.00 92.00 125 THR A CA 1
ATOM 999 C C . THR A 1 125 ? -2.898 -25.972 -24.224 1.00 92.00 125 THR A C 1
ATOM 1001 O O . THR A 1 125 ? -3.429 -26.520 -23.262 1.00 92.00 125 THR A O 1
ATOM 1004 N N . VAL A 1 126 ? -2.292 -24.789 -24.144 1.00 93.38 126 VAL A N 1
ATOM 1005 C CA . VAL A 1 126 ? -2.282 -23.974 -22.924 1.00 93.38 126 VAL A CA 1
ATOM 1006 C C . VAL A 1 126 ? -3.711 -23.509 -22.631 1.00 93.38 126 VAL A C 1
ATOM 1008 O O . VAL A 1 126 ? -4.319 -22.834 -23.464 1.00 93.38 126 VAL A O 1
ATOM 1011 N N . THR A 1 127 ? -4.251 -23.861 -21.467 1.00 95.00 127 THR A N 1
ATOM 1012 C CA . THR A 1 127 ? -5.541 -23.357 -20.987 1.00 95.00 127 THR A CA 1
ATOM 1013 C C . THR A 1 127 ? -5.332 -22.141 -20.081 1.00 95.00 127 THR A C 1
ATOM 1015 O O . THR A 1 127 ? -4.209 -21.717 -19.794 1.00 95.00 127 THR A O 1
ATOM 1018 N N . LEU A 1 128 ? -6.431 -21.538 -19.627 1.00 93.69 128 LEU A N 1
ATOM 1019 C CA . LEU A 1 128 ? -6.390 -20.378 -18.736 1.00 93.69 128 LEU A CA 1
ATOM 1020 C C . LEU A 1 128 ? -5.635 -20.662 -17.423 1.00 93.69 128 LEU A C 1
ATOM 1022 O O . LEU A 1 128 ? -5.018 -19.755 -16.864 1.00 93.69 128 LEU A O 1
ATOM 1026 N N . TYR A 1 129 ? -5.673 -21.902 -16.933 1.00 93.75 129 TYR A N 1
ATOM 1027 C CA . TYR A 1 129 ? -5.024 -22.269 -15.675 1.00 93.75 129 TYR A CA 1
ATOM 1028 C C . TYR A 1 129 ? -3.502 -22.292 -15.804 1.00 93.75 129 TYR A C 1
ATOM 1030 O O . TYR A 1 129 ? -2.816 -21.739 -14.947 1.00 93.75 129 TYR A O 1
ATOM 1038 N N . GLU A 1 130 ? -2.970 -22.838 -16.899 1.00 92.38 130 GLU A N 1
ATOM 1039 C CA . GLU A 1 130 ? -1.526 -22.843 -17.133 1.00 92.38 130 GLU A CA 1
ATOM 1040 C C . GLU A 1 130 ? -1.001 -21.428 -17.401 1.00 92.38 130 GLU A C 1
ATOM 1042 O O . GLU A 1 130 ? 0.076 -21.074 -16.929 1.00 92.38 130 GLU A O 1
ATOM 1047 N N . VAL A 1 131 ? -1.795 -20.566 -18.056 1.00 92.81 131 VAL A N 1
ATOM 1048 C CA . VAL A 1 131 ? -1.473 -19.130 -18.166 1.00 92.81 131 VAL A CA 1
ATOM 1049 C C . VAL A 1 131 ? -1.241 -18.514 -16.785 1.00 92.81 131 VAL A C 1
ATOM 1051 O O . VAL A 1 131 ? -0.245 -17.816 -16.592 1.00 92.81 131 VAL A O 1
ATOM 1054 N N . ALA A 1 132 ? -2.124 -18.778 -15.816 1.00 93.56 132 ALA A N 1
ATOM 1055 C CA . ALA A 1 132 ? -1.970 -18.270 -14.453 1.00 93.56 132 ALA A CA 1
ATOM 1056 C C . ALA A 1 132 ? -0.740 -18.868 -13.745 1.00 93.56 132 ALA A C 1
ATOM 1058 O O . ALA A 1 132 ? -0.037 -18.159 -13.024 1.00 93.56 132 ALA A O 1
ATOM 1059 N N . GLU A 1 133 ? -0.439 -20.142 -13.992 1.00 93.44 133 GLU A N 1
ATOM 1060 C CA . GLU A 1 133 ? 0.735 -20.818 -13.438 1.00 93.44 133 GLU A CA 1
ATOM 1061 C C . GLU A 1 133 ? 2.048 -20.173 -13.910 1.00 93.44 133 GLU A C 1
ATOM 1063 O O . GLU A 1 133 ? 2.960 -19.979 -13.107 1.00 93.44 133 GLU A O 1
ATOM 1068 N N . PHE A 1 134 ? 2.128 -19.745 -15.174 1.00 94.81 134 PHE A N 1
ATOM 1069 C CA . PHE A 1 134 ? 3.321 -19.095 -15.735 1.00 94.81 134 PHE A CA 1
ATOM 1070 C C . PHE A 1 134 ? 3.573 -17.687 -15.182 1.00 94.81 134 PHE A C 1
ATOM 1072 O O . PHE A 1 134 ? 4.711 -17.206 -15.205 1.00 94.81 134 PHE A O 1
ATOM 1079 N N . VAL A 1 135 ? 2.536 -17.015 -14.670 1.00 95.31 135 VAL A N 1
ATOM 1080 C CA . VAL A 1 135 ? 2.665 -15.665 -14.100 1.00 95.31 135 VAL A CA 1
ATOM 1081 C C . VAL A 1 135 ? 3.508 -15.684 -12.829 1.00 95.31 135 VAL A C 1
ATOM 1083 O O . VAL A 1 135 ? 4.345 -14.803 -12.660 1.00 95.31 135 VAL A O 1
ATOM 1086 N N . ASN A 1 136 ? 3.349 -16.685 -11.963 1.00 92.06 136 ASN A N 1
ATOM 1087 C CA . ASN A 1 136 ? 4.076 -16.769 -10.692 1.00 92.06 136 ASN A CA 1
ATOM 1088 C C . ASN A 1 136 ? 5.614 -16.749 -10.842 1.00 92.06 136 ASN A C 1
ATOM 1090 O O . ASN A 1 136 ? 6.258 -15.873 -10.248 1.00 92.06 136 ASN A O 1
ATOM 1094 N N . PRO A 1 137 ? 6.242 -17.646 -11.633 1.00 92.38 137 PRO A N 1
ATOM 1095 C CA . PRO A 1 137 ? 7.688 -17.619 -11.826 1.00 92.38 137 PRO A CA 1
ATOM 1096 C C . PRO A 1 137 ? 8.125 -16.333 -12.535 1.00 92.38 137 PRO A C 1
ATOM 1098 O O . PRO A 1 137 ? 9.081 -15.698 -12.096 1.00 92.38 137 PRO A O 1
ATOM 1101 N N . ALA A 1 138 ? 7.384 -15.876 -13.551 1.00 94.25 138 ALA A N 1
ATOM 1102 C CA . ALA A 1 138 ? 7.707 -14.635 -14.250 1.00 94.25 138 ALA A CA 1
ATOM 1103 C C . ALA A 1 138 ? 7.709 -13.418 -13.311 1.00 94.25 138 ALA A C 1
ATOM 1105 O O . ALA A 1 138 ? 8.639 -12.614 -13.347 1.00 94.25 138 ALA A O 1
ATOM 1106 N N . PHE A 1 139 ? 6.704 -13.313 -12.439 1.00 92.81 139 PHE A N 1
ATOM 1107 C CA . PHE A 1 139 ? 6.536 -12.215 -11.495 1.00 92.81 139 PHE A CA 1
ATOM 1108 C C . PHE A 1 139 ? 7.628 -12.218 -10.421 1.00 92.81 139 PHE A C 1
ATOM 1110 O O . PHE A 1 139 ? 8.278 -11.199 -10.185 1.00 92.81 139 PHE A O 1
ATOM 1117 N N . SER A 1 140 ? 7.881 -13.373 -9.800 1.00 90.94 140 SER A N 1
ATOM 1118 C CA . SER A 1 140 ? 8.901 -13.496 -8.751 1.00 90.94 140 SER A CA 1
ATOM 1119 C C . SER A 1 140 ? 10.313 -13.157 -9.245 1.00 90.94 140 SER A C 1
ATOM 1121 O O . SER A 1 140 ? 11.147 -12.677 -8.476 1.00 90.94 140 SER A O 1
ATOM 1123 N N . GLU A 1 141 ? 10.590 -13.360 -10.535 1.00 88.00 141 GLU A N 1
ATOM 1124 C CA . GLU A 1 141 ? 11.881 -13.046 -11.140 1.00 88.00 141 GLU A CA 1
ATOM 1125 C C . GLU A 1 141 ? 11.991 -11.623 -11.685 1.00 88.00 141 GLU A C 1
ATOM 1127 O O . GLU A 1 141 ? 13.062 -11.018 -11.575 1.00 88.00 141 GLU A O 1
ATOM 1132 N N . SER A 1 142 ? 10.920 -11.074 -12.265 1.00 88.62 142 SER A N 1
ATOM 1133 C CA . SER A 1 142 ? 10.952 -9.732 -12.850 1.00 88.62 142 SER A CA 1
ATOM 1134 C C . SER A 1 142 ? 10.858 -8.628 -11.798 1.00 88.62 142 SER A C 1
ATOM 1136 O O . SER A 1 142 ? 11.553 -7.625 -11.918 1.00 88.62 142 SER A O 1
ATOM 1138 N N . PHE A 1 143 ? 10.065 -8.814 -10.738 1.00 88.25 143 PHE A N 1
ATOM 1139 C CA . PHE A 1 143 ? 9.841 -7.805 -9.690 1.00 88.25 143 PHE A CA 1
ATOM 1140 C C . PHE A 1 143 ? 10.904 -7.833 -8.579 1.00 88.25 143 PHE A C 1
ATOM 1142 O O . PHE A 1 143 ? 10.663 -7.423 -7.444 1.00 88.25 143 PHE A O 1
ATOM 1149 N N . LYS A 1 144 ? 12.115 -8.300 -8.896 1.00 88.94 144 LYS A N 1
ATOM 1150 C CA . LYS A 1 144 ? 13.252 -8.241 -7.976 1.00 88.94 144 LYS A CA 1
ATOM 1151 C C . LYS A 1 144 ? 13.783 -6.817 -7.899 1.00 88.94 144 LYS A C 1
ATOM 1153 O O . LYS A 1 144 ? 13.986 -6.158 -8.917 1.00 88.94 144 LYS A O 1
ATOM 1158 N N . ILE A 1 145 ? 14.099 -6.383 -6.682 1.00 86.12 145 ILE A N 1
ATOM 1159 C CA . ILE A 1 145 ? 14.679 -5.062 -6.407 1.00 86.12 145 ILE A CA 1
ATOM 1160 C C . ILE A 1 145 ? 15.940 -4.819 -7.256 1.00 86.12 145 ILE A C 1
ATOM 1162 O O . ILE A 1 145 ? 16.115 -3.733 -7.798 1.00 86.12 145 ILE A O 1
ATOM 1166 N N . SER A 1 146 ? 16.782 -5.839 -7.450 1.00 86.31 146 SER A N 1
ATOM 1167 C CA . SER A 1 146 ? 17.979 -5.759 -8.301 1.00 86.31 146 SER A CA 1
ATOM 1168 C C . SER A 1 146 ? 17.659 -5.464 -9.771 1.00 86.31 146 SER A C 1
ATOM 1170 O O . SER A 1 146 ? 18.309 -4.617 -10.386 1.00 86.31 146 SER A O 1
ATOM 1172 N N . THR A 1 147 ? 16.635 -6.117 -10.328 1.00 85.56 147 THR A N 1
ATOM 1173 C CA . THR A 1 147 ? 16.164 -5.877 -11.698 1.00 85.56 147 THR A CA 1
ATOM 1174 C C . THR A 1 147 ? 15.604 -4.461 -11.823 1.00 85.56 147 THR A C 1
ATOM 1176 O O . THR A 1 147 ? 15.946 -3.757 -12.775 1.00 85.56 147 THR A O 1
ATOM 1179 N N . ILE A 1 148 ? 14.851 -4.001 -10.816 1.00 85.00 148 ILE A N 1
ATOM 1180 C CA . ILE A 1 148 ? 14.327 -2.633 -10.753 1.00 85.00 148 ILE A CA 1
ATOM 1181 C C . ILE A 1 148 ? 15.470 -1.613 -10.747 1.00 85.00 148 ILE A C 1
ATOM 1183 O O . ILE A 1 148 ? 15.509 -0.753 -11.622 1.00 85.00 148 ILE A O 1
ATOM 1187 N N . TYR A 1 149 ? 16.459 -1.753 -9.859 1.00 84.31 149 TYR A N 1
ATOM 1188 C CA . TYR A 1 149 ? 17.625 -0.862 -9.838 1.00 84.31 149 TYR A CA 1
ATOM 1189 C C . TYR A 1 149 ? 18.346 -0.809 -11.186 1.00 84.31 149 TYR A C 1
ATOM 1191 O O . TYR A 1 149 ? 18.634 0.278 -11.682 1.00 84.31 149 TYR A O 1
ATOM 1199 N N . SER A 1 150 ? 18.585 -1.964 -11.812 1.00 83.31 150 SER A N 1
ATOM 1200 C CA . SER A 1 150 ? 19.254 -2.018 -13.115 1.00 83.31 150 SER A CA 1
ATOM 1201 C C . SER A 1 150 ? 18.445 -1.343 -14.230 1.00 83.31 150 SER A C 1
ATOM 1203 O O . SER A 1 150 ? 19.019 -0.723 -15.124 1.00 83.31 150 SER A O 1
ATOM 1205 N N . GLY A 1 151 ? 17.111 -1.422 -14.179 1.00 84.94 151 GLY A N 1
ATOM 1206 C CA . GLY A 1 151 ? 16.241 -0.774 -15.155 1.00 84.94 151 GLY A CA 1
ATOM 1207 C C . GLY A 1 151 ? 16.254 0.745 -15.011 1.00 84.94 151 GLY A C 1
ATOM 1208 O O . GLY A 1 151 ? 16.433 1.443 -16.003 1.00 84.94 151 GLY A O 1
ATOM 1209 N N . PHE A 1 152 ? 16.191 1.249 -13.777 1.00 81.69 152 PHE A N 1
ATOM 1210 C CA . PHE A 1 152 ? 16.317 2.681 -13.496 1.00 81.69 152 PHE A CA 1
ATOM 1211 C C . PHE A 1 152 ? 17.717 3.227 -13.825 1.00 81.69 152 PHE A C 1
ATOM 1213 O O . PHE A 1 152 ? 17.839 4.381 -14.237 1.00 81.69 152 PHE A O 1
ATOM 1220 N N . GLN A 1 153 ? 18.764 2.401 -13.685 1.00 82.81 153 GLN A N 1
ATOM 1221 C CA . GLN A 1 153 ? 20.115 2.724 -14.160 1.00 82.81 153 GLN A CA 1
ATOM 1222 C C . GLN A 1 153 ? 20.164 2.901 -15.673 1.00 82.81 153 GLN A C 1
ATOM 1224 O O . GLN A 1 153 ? 20.720 3.873 -16.177 1.00 82.81 153 GLN A O 1
ATOM 1229 N N . LYS A 1 154 ? 19.554 1.967 -16.405 1.00 81.94 154 LYS A N 1
ATOM 1230 C CA . LYS A 1 154 ? 19.537 1.987 -17.870 1.00 81.94 154 LYS A CA 1
ATOM 1231 C C . LYS A 1 154 ? 18.764 3.165 -18.448 1.00 81.94 154 LYS A C 1
ATOM 1233 O O . LYS A 1 154 ? 19.145 3.655 -19.503 1.00 81.94 154 LYS A O 1
ATOM 1238 N N . THR A 1 155 ? 17.710 3.625 -17.777 1.00 80.31 155 THR A N 1
ATOM 1239 C CA . THR A 1 155 ? 16.931 4.791 -18.219 1.00 80.31 155 THR A CA 1
ATOM 1240 C C . THR A 1 155 ? 17.525 6.127 -17.771 1.00 80.31 155 THR A C 1
ATOM 1242 O O . THR A 1 155 ? 16.908 7.163 -17.987 1.00 80.31 155 THR A O 1
ATOM 1245 N N . GLY A 1 156 ? 18.691 6.132 -17.113 1.00 72.19 156 GLY A N 1
ATOM 1246 C CA . GLY A 1 156 ? 19.355 7.361 -16.664 1.00 72.19 156 GLY A CA 1
ATOM 1247 C C . GLY A 1 156 ? 18.625 8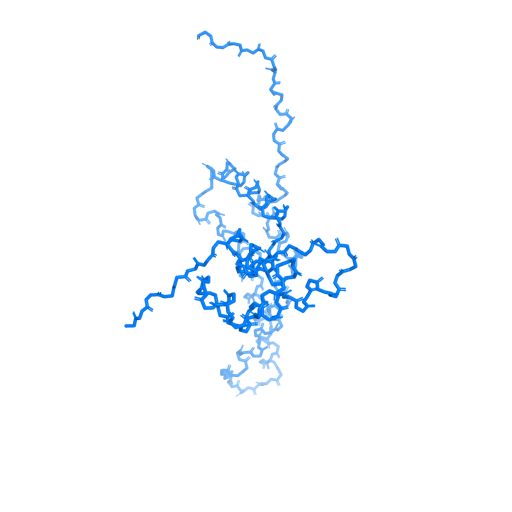.109 -15.542 1.00 72.19 156 GLY A C 1
ATOM 1248 O O . GLY A 1 156 ? 19.007 9.226 -15.207 1.00 72.19 156 GLY A O 1
ATOM 1249 N N . ILE A 1 157 ? 17.594 7.502 -14.941 1.00 72.88 157 ILE A N 1
ATOM 1250 C CA . ILE A 1 157 ? 16.892 8.061 -13.774 1.00 72.88 157 ILE A CA 1
ATOM 1251 C C . ILE A 1 157 ? 17.681 7.779 -12.489 1.00 72.88 157 ILE A C 1
ATOM 1253 O O . ILE A 1 157 ? 17.624 8.551 -11.531 1.00 72.88 157 ILE A O 1
ATOM 1257 N N . TYR A 1 158 ? 18.435 6.677 -12.466 1.00 68.62 158 TYR A N 1
ATOM 1258 C CA . TYR A 1 158 ? 19.321 6.296 -11.372 1.00 68.62 158 TYR A CA 1
ATOM 1259 C C . TYR A 1 158 ? 20.770 6.108 -11.883 1.00 68.62 158 TYR A C 1
ATOM 1261 O O . TYR A 1 158 ? 20.946 5.692 -13.023 1.00 68.62 158 TYR A O 1
ATOM 1269 N N . PRO A 1 159 ? 21.828 6.342 -11.082 1.00 67.50 159 PRO A N 1
ATOM 1270 C CA . PRO A 1 159 ? 21.810 6.958 -9.758 1.00 67.50 159 PRO A CA 1
ATOM 1271 C C . PRO A 1 159 ? 21.237 8.365 -9.842 1.00 67.50 159 PRO A C 1
ATOM 1273 O O . PRO A 1 159 ? 21.534 9.096 -10.783 1.00 67.50 159 PRO A O 1
ATOM 1276 N N . CYS A 1 160 ? 20.387 8.718 -8.873 1.00 55.91 160 CYS A N 1
ATOM 1277 C CA . CYS A 1 160 ? 19.862 10.074 -8.780 1.00 55.91 160 CYS A CA 1
ATOM 1278 C C . CYS A 1 160 ? 21.070 11.018 -8.835 1.00 55.91 160 CYS A C 1
ATOM 1280 O O . CYS A 1 160 ? 21.964 10.859 -7.990 1.00 55.91 160 CYS A O 1
ATOM 1282 N N . PRO A 1 161 ? 21.157 11.943 -9.812 1.00 60.16 161 PRO A N 1
ATOM 1283 C CA . PRO A 1 161 ? 22.202 12.948 -9.773 1.00 60.16 161 PRO A CA 1
ATOM 1284 C C . PRO A 1 161 ? 22.144 13.593 -8.389 1.00 60.16 161 PRO A C 1
ATOM 1286 O O . PRO A 1 161 ? 21.054 13.870 -7.872 1.00 60.16 161 PRO A O 1
ATOM 1289 N N . ARG A 1 162 ? 23.310 13.698 -7.735 1.00 52.44 162 ARG A N 1
ATOM 1290 C CA . ARG A 1 162 ? 23.396 14.227 -6.369 1.00 52.44 162 ARG A CA 1
ATOM 1291 C C . ARG A 1 162 ? 22.638 15.557 -6.313 1.00 52.44 162 ARG A C 1
ATOM 1293 O O . ARG A 1 162 ? 22.707 16.308 -7.292 1.00 52.44 162 ARG A O 1
ATOM 1300 N N . PRO A 1 163 ? 21.928 15.849 -5.204 1.00 46.66 163 PRO A N 1
ATOM 1301 C CA . PRO A 1 163 ? 21.369 17.171 -4.992 1.00 46.66 163 PRO A CA 1
ATOM 1302 C C . PRO A 1 163 ? 22.448 18.194 -5.307 1.00 46.66 163 PRO A C 1
ATOM 1304 O O . PRO A 1 163 ? 23.622 17.988 -4.995 1.00 46.66 163 PRO A O 1
ATOM 1307 N N . VAL A 1 164 ? 22.042 19.263 -5.971 1.00 48.34 164 VAL A N 1
ATOM 1308 C CA . VAL A 1 164 ? 22.898 20.306 -6.528 1.00 48.34 164 VAL A CA 1
ATOM 1309 C C . VAL A 1 164 ? 23.587 21.147 -5.435 1.00 48.34 164 VAL A C 1
ATOM 1311 O O . VAL A 1 164 ? 23.875 22.313 -5.640 1.00 48.34 164 VAL A O 1
ATOM 1314 N N . GLU A 1 165 ? 23.889 20.565 -4.274 1.00 45.84 165 GLU A N 1
ATOM 1315 C CA . GLU A 1 165 ? 24.718 21.134 -3.207 1.00 45.84 165 GLU A CA 1
ATOM 1316 C C . GLU A 1 165 ? 26.181 21.335 -3.649 1.00 45.84 165 GLU A C 1
ATOM 1318 O O . GLU A 1 165 ? 26.970 21.926 -2.922 1.00 45.84 165 GLU A O 1
ATOM 1323 N N . THR A 1 166 ? 26.559 20.908 -4.862 1.00 43.34 166 THR A N 1
ATOM 1324 C CA . THR A 1 166 ? 27.843 21.268 -5.489 1.00 43.34 166 THR A CA 1
ATOM 1325 C C . THR A 1 166 ? 27.765 22.439 -6.471 1.00 43.34 166 THR A C 1
ATOM 1327 O O . THR A 1 166 ? 28.816 22.910 -6.901 1.00 43.34 166 THR A O 1
ATOM 1330 N N . LEU A 1 167 ? 26.577 22.957 -6.815 1.00 40.91 167 LEU A N 1
ATOM 1331 C CA . LEU A 1 167 ? 26.498 24.323 -7.337 1.00 40.91 167 LEU A CA 1
ATOM 1332 C C . LEU A 1 167 ? 26.374 25.231 -6.129 1.00 40.91 167 LEU A C 1
ATOM 1334 O O . LEU A 1 167 ? 25.288 25.477 -5.617 1.00 40.91 167 LEU A O 1
ATOM 1338 N N . GLN A 1 168 ? 27.540 25.667 -5.668 1.00 37.03 168 GLN A N 1
ATOM 1339 C CA . GLN A 1 168 ? 27.715 26.805 -4.788 1.00 37.03 168 GLN A CA 1
ATOM 1340 C C . GLN A 1 168 ? 26.626 27.847 -5.080 1.00 37.03 168 GLN A C 1
ATOM 1342 O O . GLN A 1 168 ? 26.682 28.545 -6.096 1.00 37.03 168 GLN A O 1
ATOM 1347 N N . LEU A 1 169 ? 25.661 27.990 -4.170 1.00 41.19 169 LEU A N 1
ATOM 1348 C CA . LEU A 1 169 ? 25.172 29.323 -3.871 1.00 41.19 169 LEU A CA 1
ATOM 1349 C C . LEU A 1 169 ? 26.424 30.052 -3.392 1.00 41.19 169 LEU A C 1
ATOM 1351 O O . LEU A 1 169 ? 26.869 29.875 -2.263 1.00 41.19 169 LEU A O 1
ATOM 1355 N N . LYS A 1 170 ? 27.085 30.765 -4.309 1.00 40.12 170 LYS A N 1
ATOM 1356 C CA . LYS A 1 170 ? 27.958 31.854 -3.906 1.00 40.12 170 LYS A CA 1
ATOM 1357 C C . LYS A 1 170 ? 27.031 32.823 -3.198 1.00 40.12 170 LYS A C 1
ATOM 1359 O O . LYS A 1 170 ? 26.297 33.566 -3.846 1.00 40.12 170 LYS A O 1
ATOM 1364 N N . ASP A 1 171 ? 27.003 32.712 -1.878 1.00 44.62 171 ASP A N 1
ATOM 1365 C CA . ASP A 1 171 ? 26.413 33.703 -1.003 1.00 44.62 171 ASP A CA 1
ATOM 1366 C C . ASP A 1 171 ? 26.926 35.076 -1.461 1.00 44.62 171 ASP A C 1
ATOM 1368 O O . ASP A 1 171 ? 28.131 35.328 -1.466 1.00 44.62 171 ASP A O 1
ATOM 1372 N N . GLY A 1 172 ? 26.013 35.936 -1.920 1.00 48.94 172 GLY A N 1
ATOM 1373 C CA . GLY A 1 172 ? 26.313 37.344 -2.176 1.00 48.94 172 GLY A CA 1
ATOM 1374 C C . GLY A 1 172 ? 26.431 37.797 -3.634 1.00 48.94 172 GLY A C 1
ATOM 1375 O O . GLY A 1 172 ? 27.369 38.520 -3.960 1.00 48.94 172 GLY A O 1
ATOM 1376 N N . GLN A 1 173 ? 25.450 37.508 -4.494 1.00 38.41 173 GLN A N 1
ATOM 1377 C CA . GLN A 1 173 ? 25.092 38.489 -5.529 1.00 38.41 173 GLN A CA 1
ATOM 1378 C C . GLN A 1 173 ? 23.675 39.006 -5.302 1.00 38.41 173 GLN A C 1
ATOM 1380 O O . GLN A 1 173 ? 22.688 38.311 -5.534 1.00 38.41 173 GLN A O 1
ATOM 1385 N N . ASN A 1 174 ? 23.633 40.246 -4.810 1.00 35.81 174 ASN A N 1
ATOM 1386 C CA . ASN A 1 174 ? 22.499 41.149 -4.928 1.00 35.81 174 ASN A CA 1
ATOM 1387 C C . ASN A 1 174 ? 22.166 41.314 -6.415 1.00 35.81 174 ASN A C 1
ATOM 1389 O O . ASN A 1 174 ? 23.072 41.526 -7.223 1.00 35.81 174 ASN A O 1
ATOM 1393 N N . TRP A 1 175 ? 20.883 41.249 -6.751 1.00 33.78 175 TRP A N 1
ATOM 1394 C CA . TRP A 1 175 ? 20.381 41.768 -8.015 1.00 33.78 175 TRP A CA 1
ATOM 1395 C C . TRP A 1 175 ? 19.683 43.086 -7.686 1.00 33.78 175 TRP A C 1
ATOM 1397 O O . TRP A 1 175 ? 18.660 43.063 -6.999 1.00 33.78 175 TRP A O 1
ATOM 1407 N N . ASP A 1 176 ? 20.302 44.196 -8.094 1.00 39.31 176 ASP A N 1
ATOM 1408 C CA . ASP A 1 176 ? 19.626 45.491 -8.248 1.00 39.31 176 ASP A CA 1
ATOM 1409 C C . ASP A 1 176 ? 18.504 45.390 -9.299 1.00 39.31 176 ASP A C 1
ATOM 1411 O O . ASP A 1 176 ? 18.677 44.623 -10.280 1.00 39.31 176 ASP A O 1
#

Radius of gyration: 31.39 Å; chains: 1; bounding box: 61×78×73 Å

InterPro domains:
  IPR007889 DNA binding HTH domain, Psq-type [PF05225] (9-41)

Organism: Popillia japonica (NCBI:txid7064)

Foldseek 3Di:
DPPPDDDDQVLLVVLLCCCPVVVDDLVVSCVVSVPDSVVSVVQNVVLVVDPVSPDRDDDPPDDPDPDDPVVVVVVVVVVVVVVVVCVPPDPVLVCQLCCQQAVVQLVVQLVVQVVVVCVVPPPDDDDPVSSVVSNVRSRVVRPDPVSSQVSCVVSVPPPPDPPVPVPDPPPDDDDD

Secondary structure (DSSP, 8-state):
----PPPPHHHHHHHHHHHHTS---HHHHHHHHT--HHHHHHHHHHHHHSTTS--------SPPPSS-HHHHHHHHHHHHHHHHHGGG--TTTTTHHHIIIIIHHHHHHHHHHHHHHHHHSTTPPP-HHHHHHHHHHHHHHHT-HHHHHHHHHHTT--SPPPPSTTS---S-----

pLDDT: mean 80.14, std 15.14, range [33.78, 96.44]